Protein AF-A0A1Q9AW71-F1 (afdb_monomer_lite)

Secondary structure (DSSP, 8-state):
--EEEEEEEEEE----S-HHHHHHHHHHHHHHHTT-SSHHHHHHHHHHTTEEEEEEEEEETTPPPSSPPPSSS-----EEEEEEEEEEPPP--

Sequence (93 aa):
MIDDITAITQEIPYYGLTTLAGLAFALDQFAQKSGFHSFAEWAASHFLAGSSLSGYVKAVDELEPLETPAPGPMPATFGYEVCLLVTKQRDAF

Radius of gyration: 16.09 Å; chains: 1; bounding box: 34×22×55 Å

Foldseek 3Di:
DWDDKDKDKDKFKDQDDDPVVQQLVLLQVVVVVVVHRGNVRVQVVLVVVQKDKDWDKDWDQDDDPPDDDDDDDDRRTTIIITIMIIIHDDPPD

pLDDT: mean 76.0, std 16.84, range [41.78, 96.56]

Structure (mmCIF, N/CA/C/O backbone):
data_AF-A0A1Q9AW71-F1
#
_entry.id   AF-A0A1Q9AW71-F1
#
loop_
_atom_site.group_PDB
_atom_site.id
_atom_site.type_symbol
_atom_site.label_atom_id
_atom_site.label_alt_id
_atom_site.label_comp_id
_atom_site.label_asym_id
_atom_site.label_entity_id
_atom_site.label_seq_id
_atom_site.pdbx_PDB_ins_code
_atom_site.Cartn_x
_atom_site.Cartn_y
_atom_site.Cartn_z
_atom_site.occupancy
_atom_site.B_iso_or_equiv
_atom_site.auth_seq_id
_atom_site.auth_comp_id
_atom_site.auth_asym_id
_atom_site.auth_atom_id
_atom_site.pdbx_PDB_model_num
ATOM 1 N N . MET A 1 1 ? -8.020 -12.924 20.356 1.00 49.91 1 MET A N 1
ATOM 2 C CA . MET A 1 1 ? -8.961 -13.358 19.306 1.00 49.91 1 MET A CA 1
ATOM 3 C C . MET A 1 1 ? -8.613 -12.531 18.078 1.00 49.91 1 MET A C 1
ATOM 5 O O . MET A 1 1 ? -8.471 -11.327 18.236 1.00 49.91 1 MET A O 1
ATOM 9 N N . ILE A 1 2 ? -8.258 -13.162 16.956 1.00 49.50 2 ILE A N 1
ATOM 10 C CA . ILE A 1 2 ? -7.932 -12.456 15.706 1.00 49.50 2 ILE A CA 1
ATOM 11 C C . ILE A 1 2 ? -9.189 -12.525 14.851 1.00 49.50 2 ILE A C 1
ATOM 13 O O . ILE A 1 2 ? -9.683 -13.623 14.593 1.00 49.50 2 ILE A O 1
ATOM 17 N N . ASP A 1 3 ? -9.710 -11.364 14.473 1.00 62.09 3 ASP A N 1
ATOM 18 C CA . ASP A 1 3 ? -10.999 -11.219 13.819 1.00 62.09 3 ASP A CA 1
ATOM 19 C C . ASP A 1 3 ? -10.801 -10.588 12.441 1.00 62.09 3 ASP A C 1
ATOM 21 O O . ASP A 1 3 ? -10.368 -9.454 12.318 1.00 62.09 3 ASP A O 1
ATOM 25 N N . ASP A 1 4 ? -11.134 -11.344 11.401 1.00 62.97 4 ASP A N 1
ATOM 26 C CA . ASP A 1 4 ? -11.001 -10.975 9.988 1.00 62.97 4 ASP A CA 1
ATOM 27 C C . ASP A 1 4 ? -9.563 -10.677 9.515 1.00 62.97 4 ASP A C 1
ATOM 29 O O . ASP A 1 4 ? -8.961 -9.639 9.804 1.00 62.97 4 ASP A O 1
ATOM 33 N N . ILE A 1 5 ? -9.021 -11.616 8.734 1.00 72.44 5 ILE A N 1
ATOM 34 C CA . ILE A 1 5 ? -7.767 -11.451 7.995 1.00 72.44 5 ILE A CA 1
ATOM 35 C C . ILE A 1 5 ? -8.136 -11.336 6.524 1.00 72.44 5 ILE A C 1
ATOM 37 O O . ILE A 1 5 ? -8.605 -12.301 5.922 1.00 72.44 5 ILE A O 1
ATOM 41 N N . THR A 1 6 ? -7.892 -10.168 5.937 1.00 78.62 6 THR A N 1
ATOM 42 C CA . THR A 1 6 ? -8.035 -9.977 4.490 1.00 78.62 6 THR A CA 1
ATOM 43 C C . THR A 1 6 ? -6.652 -9.892 3.865 1.00 78.62 6 THR A C 1
ATOM 45 O O . THR A 1 6 ? -5.896 -8.969 4.165 1.00 78.62 6 THR A O 1
ATOM 48 N N . ALA A 1 7 ? -6.328 -10.860 3.005 1.00 81.50 7 ALA A N 1
ATOM 49 C CA . ALA A 1 7 ? -5.137 -10.829 2.165 1.00 81.50 7 ALA A CA 1
ATOM 50 C C . ALA A 1 7 ? -5.508 -10.278 0.785 1.00 81.50 7 ALA A C 1
ATOM 52 O O . ALA A 1 7 ? -6.397 -10.811 0.121 1.00 81.50 7 ALA A O 1
ATOM 53 N N . ILE A 1 8 ? -4.834 -9.210 0.364 1.00 82.38 8 ILE A N 1
ATOM 54 C CA . ILE A 1 8 ? -5.031 -8.594 -0.948 1.00 82.38 8 ILE A CA 1
ATOM 55 C C . ILE A 1 8 ? -3.711 -8.674 -1.700 1.00 82.38 8 ILE A C 1
ATOM 57 O O . ILE A 1 8 ? -2.727 -8.059 -1.285 1.00 82.38 8 ILE A O 1
ATOM 61 N N . THR A 1 9 ? -3.714 -9.418 -2.804 1.00 81.75 9 THR A N 1
ATOM 62 C CA . THR A 1 9 ? -2.551 -9.593 -3.676 1.00 81.75 9 THR A CA 1
ATOM 63 C C . THR A 1 9 ? -2.816 -8.956 -5.030 1.00 81.75 9 THR A C 1
ATOM 65 O O . THR A 1 9 ? -3.875 -9.180 -5.617 1.00 81.75 9 THR A O 1
ATOM 68 N N . GLN A 1 10 ? -1.875 -8.153 -5.525 1.00 76.38 10 GLN A N 1
ATOM 69 C CA . GLN A 1 10 ? -1.975 -7.527 -6.841 1.00 76.38 10 GLN A CA 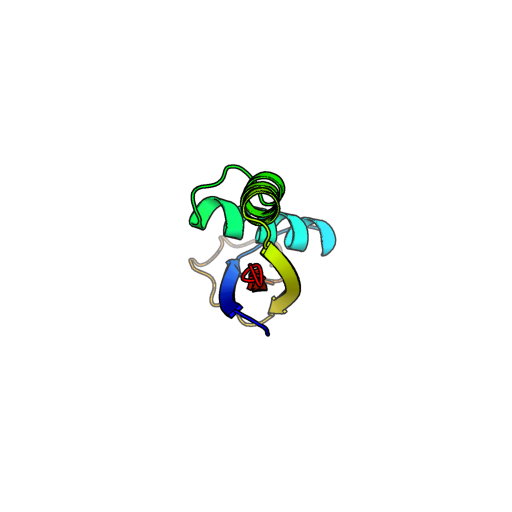1
ATOM 70 C C . GLN A 1 10 ? -0.631 -7.459 -7.552 1.00 76.38 10 GLN A C 1
ATOM 72 O O . GLN A 1 10 ? 0.391 -7.162 -6.938 1.00 76.38 10 GLN A O 1
ATOM 77 N N . GLU A 1 11 ? -0.678 -7.644 -8.866 1.00 78.31 11 GLU A N 1
ATOM 78 C CA . GLU A 1 11 ? 0.452 -7.465 -9.768 1.00 78.31 11 GLU A CA 1
ATOM 79 C C . GLU A 1 11 ? 0.406 -6.066 -10.397 1.00 78.31 11 GLU A C 1
ATOM 81 O O . GLU A 1 11 ? -0.625 -5.635 -10.933 1.00 78.31 11 GLU A O 1
ATOM 86 N N . ILE A 1 12 ? 1.517 -5.332 -10.303 1.00 73.56 12 ILE A N 1
ATOM 87 C CA . ILE A 1 12 ? 1.665 -3.974 -10.829 1.00 73.56 12 ILE A CA 1
ATOM 88 C C . ILE A 1 12 ? 2.822 -3.929 -11.837 1.00 73.56 12 ILE A C 1
ATOM 90 O O . ILE A 1 12 ? 3.973 -4.097 -11.432 1.00 73.56 12 ILE A O 1
ATOM 94 N N . PRO A 1 13 ? 2.565 -3.667 -13.13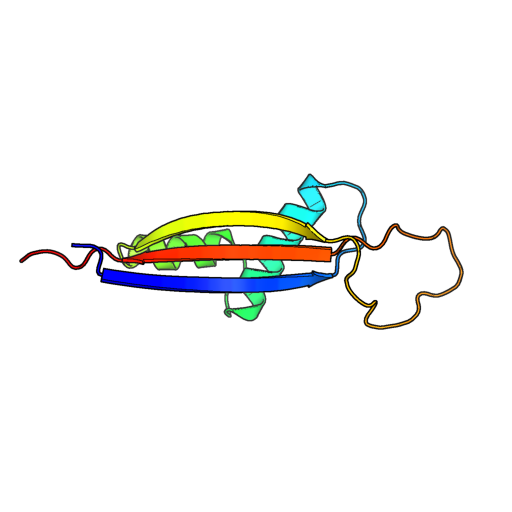1 1.00 70.56 13 PRO A N 1
ATOM 95 C CA . PRO A 1 13 ? 3.632 -3.489 -14.109 1.00 70.56 13 PRO A CA 1
ATOM 96 C C . PRO A 1 13 ? 4.359 -2.160 -13.865 1.00 70.56 13 PRO A C 1
ATOM 98 O O . PRO A 1 13 ? 3.717 -1.131 -13.651 1.00 70.56 13 PRO A O 1
ATOM 101 N N . TYR A 1 14 ? 5.692 -2.159 -13.915 1.00 67.75 14 TYR A N 1
ATOM 102 C CA . TYR A 1 14 ? 6.495 -0.948 -13.754 1.00 67.75 14 TYR A CA 1
ATOM 103 C C . TYR A 1 14 ? 7.697 -0.931 -14.699 1.00 67.75 14 TYR A C 1
ATOM 105 O O . TYR A 1 14 ? 8.355 -1.940 -14.936 1.00 67.75 14 TYR A O 1
ATOM 113 N N . TYR A 1 15 ? 7.996 0.262 -15.210 1.00 64.81 15 TYR A N 1
ATOM 114 C CA . TYR A 1 15 ? 9.143 0.542 -16.065 1.00 64.81 15 TYR A CA 1
ATOM 115 C C . TYR A 1 15 ? 9.870 1.750 -15.487 1.00 64.81 15 TYR A C 1
ATOM 117 O O . TYR A 1 15 ? 9.535 2.893 -15.802 1.00 64.81 15 TYR A O 1
ATOM 125 N N . GLY A 1 16 ? 10.842 1.538 -14.603 1.00 59.97 16 GLY A N 1
ATOM 126 C CA . GLY A 1 16 ? 11.528 2.681 -14.016 1.00 59.97 16 GLY A CA 1
ATOM 127 C C . GLY A 1 16 ? 12.877 2.399 -13.385 1.00 59.97 16 GLY A C 1
ATOM 128 O O . GLY A 1 16 ? 13.374 1.280 -13.356 1.00 59.97 16 GLY A O 1
ATOM 129 N N . LEU A 1 17 ? 13.494 3.493 -12.945 1.00 57.38 17 LEU A N 1
ATOM 130 C CA . LEU A 1 17 ? 14.949 3.626 -12.850 1.00 57.38 17 LEU A CA 1
ATOM 131 C C . LEU A 1 17 ? 15.564 3.001 -11.587 1.00 57.38 17 LEU A C 1
ATOM 133 O O . LEU A 1 17 ? 16.762 2.735 -11.574 1.00 57.38 17 LEU A O 1
ATOM 137 N N . THR A 1 18 ? 14.779 2.793 -10.520 1.00 73.00 18 THR A N 1
ATOM 138 C CA . THR A 1 18 ? 15.260 2.226 -9.247 1.00 73.00 18 THR A CA 1
ATOM 139 C C . THR A 1 18 ? 14.207 1.348 -8.569 1.00 73.00 18 THR A C 1
ATOM 141 O O . THR A 1 18 ? 13.004 1.581 -8.704 1.00 73.00 18 THR A O 1
ATOM 144 N N . THR A 1 19 ? 14.666 0.374 -7.774 1.00 74.88 19 THR A N 1
ATOM 145 C CA . THR A 1 19 ? 13.804 -0.545 -7.014 1.00 74.88 19 THR A CA 1
ATOM 146 C C . THR A 1 19 ? 12.871 0.194 -6.056 1.00 74.88 19 THR A C 1
ATOM 148 O O . THR A 1 19 ? 11.689 -0.115 -6.016 1.00 74.88 19 THR A O 1
ATOM 151 N N . LEU A 1 20 ? 13.361 1.199 -5.318 1.00 80.81 20 LEU A N 1
ATOM 152 C CA . LEU A 1 20 ? 12.533 1.954 -4.363 1.00 80.81 20 LEU A CA 1
ATOM 153 C C . LEU A 1 20 ? 11.415 2.742 -5.051 1.00 80.81 20 LEU A C 1
ATOM 155 O O . LEU A 1 20 ? 10.291 2.754 -4.556 1.00 80.81 20 LEU A O 1
ATOM 159 N N . ALA A 1 21 ? 11.708 3.366 -6.196 1.00 78.38 21 ALA A N 1
ATOM 160 C CA . ALA A 1 21 ? 10.694 4.081 -6.964 1.00 78.38 21 ALA A CA 1
ATOM 161 C C . ALA A 1 21 ? 9.605 3.125 -7.475 1.00 78.38 21 ALA A C 1
ATOM 163 O O . ALA A 1 21 ? 8.425 3.456 -7.404 1.00 78.38 21 ALA A O 1
ATOM 164 N N . GLY A 1 22 ? 9.986 1.922 -7.915 1.00 80.00 22 GLY A N 1
ATOM 165 C CA . GLY A 1 22 ? 9.027 0.906 -8.344 1.00 80.00 22 GLY A CA 1
ATOM 166 C C . GLY A 1 22 ? 8.176 0.344 -7.203 1.00 80.00 22 GLY A C 1
ATOM 167 O O . GLY A 1 22 ? 6.972 0.188 -7.372 1.00 80.00 22 GLY A O 1
ATOM 168 N N . LEU A 1 23 ? 8.758 0.137 -6.015 1.00 85.12 23 LEU A N 1
ATOM 169 C CA . LEU A 1 23 ? 8.004 -0.271 -4.823 1.00 85.12 23 LEU A CA 1
ATOM 170 C C . LEU A 1 23 ? 6.965 0.784 -4.415 1.00 85.12 23 LEU A C 1
ATOM 172 O O . LEU A 1 23 ? 5.809 0.445 -4.168 1.00 85.12 23 LEU A O 1
ATOM 176 N N . ALA A 1 24 ? 7.364 2.060 -4.363 1.00 87.00 24 ALA A N 1
ATOM 177 C CA . ALA A 1 24 ? 6.456 3.159 -4.034 1.00 87.00 24 ALA A CA 1
ATOM 178 C C . ALA A 1 24 ? 5.329 3.281 -5.071 1.00 87.00 24 ALA A C 1
ATOM 180 O O . ALA A 1 24 ? 4.157 3.346 -4.708 1.00 87.00 24 ALA A O 1
ATOM 181 N N . PHE A 1 25 ? 5.678 3.208 -6.358 1.00 86.25 25 PHE A N 1
ATOM 182 C CA . PHE A 1 25 ? 4.707 3.192 -7.446 1.00 86.25 25 PHE A CA 1
ATOM 183 C C . PHE A 1 25 ? 3.714 2.029 -7.317 1.00 86.25 25 PHE A C 1
ATOM 185 O O . PHE A 1 25 ? 2.510 2.237 -7.453 1.00 86.25 25 PHE A O 1
ATOM 192 N N . ALA A 1 26 ? 4.189 0.818 -7.013 1.00 88.38 26 ALA A N 1
ATOM 193 C CA . ALA A 1 26 ? 3.333 -0.353 -6.853 1.00 88.38 26 ALA A CA 1
ATOM 194 C C . ALA A 1 26 ? 2.307 -0.184 -5.723 1.00 88.38 26 ALA A C 1
ATOM 196 O O . ALA A 1 26 ? 1.132 -0.514 -5.896 1.00 88.38 26 ALA A O 1
ATOM 197 N N . LEU A 1 27 ? 2.727 0.384 -4.591 1.00 91.88 27 LEU A N 1
ATOM 198 C CA . LEU A 1 27 ? 1.840 0.684 -3.466 1.00 91.88 27 LEU A CA 1
ATOM 199 C C . LEU A 1 27 ? 0.784 1.741 -3.823 1.00 91.88 27 LEU A C 1
ATOM 201 O O . LEU A 1 27 ? -0.388 1.578 -3.477 1.00 91.88 27 LEU A O 1
ATOM 205 N N . ASP A 1 28 ? 1.162 2.793 -4.548 1.00 92.38 28 ASP A N 1
ATOM 206 C CA . ASP A 1 28 ? 0.208 3.824 -4.967 1.00 92.38 28 ASP A CA 1
ATOM 207 C C . ASP A 1 28 ? -0.781 3.306 -6.019 1.00 92.38 28 ASP A C 1
ATOM 209 O O . ASP A 1 28 ? -1.975 3.588 -5.928 1.00 92.38 28 ASP A O 1
ATOM 213 N N . GLN A 1 29 ? -0.337 2.482 -6.972 1.00 88.94 29 GLN A N 1
ATOM 214 C CA . GLN A 1 29 ? -1.238 1.835 -7.933 1.00 88.94 29 GLN A CA 1
ATOM 215 C C . GLN A 1 29 ? -2.215 0.869 -7.252 1.00 88.94 29 GLN A C 1
ATOM 217 O O . GLN A 1 29 ? -3.399 0.834 -7.598 1.00 88.94 29 GLN A O 1
ATOM 222 N N . PHE A 1 30 ? -1.748 0.112 -6.255 1.00 90.88 30 PHE A N 1
ATOM 223 C CA . PHE A 1 30 ? -2.607 -0.725 -5.419 1.00 90.88 30 PHE A CA 1
ATOM 224 C C . PHE A 1 30 ? -3.712 0.104 -4.735 1.00 90.88 30 PHE A C 1
ATOM 226 O O . PHE A 1 30 ? -4.887 -0.283 -4.735 1.00 90.88 30 PHE A O 1
ATOM 233 N N . ALA A 1 31 ? -3.353 1.264 -4.179 1.00 92.25 31 ALA A N 1
ATOM 234 C CA . ALA A 1 31 ? -4.291 2.144 -3.489 1.00 92.25 31 ALA A CA 1
ATOM 235 C C . ALA A 1 31 ? -5.307 2.783 -4.446 1.00 92.25 31 ALA A C 1
ATOM 237 O O . ALA A 1 31 ? -6.503 2.796 -4.151 1.00 92.25 31 ALA A O 1
ATOM 238 N N . GLN A 1 32 ? -4.854 3.216 -5.625 1.00 89.75 32 GLN A N 1
ATOM 239 C CA . GLN A 1 32 ? -5.708 3.781 -6.675 1.00 89.75 32 GLN A CA 1
ATOM 240 C C . GLN A 1 32 ? -6.754 2.786 -7.172 1.00 89.75 32 GLN A C 1
ATOM 242 O O . GLN A 1 32 ? -7.927 3.139 -7.291 1.00 89.75 32 GLN A O 1
ATOM 247 N N . LYS A 1 33 ? -6.382 1.515 -7.363 1.00 87.19 33 LYS A N 1
ATOM 248 C CA . LYS A 1 33 ? -7.339 0.443 -7.692 1.00 87.19 33 LYS A CA 1
ATOM 249 C C . LYS A 1 33 ? -8.363 0.189 -6.581 1.00 87.19 33 LYS A C 1
ATOM 251 O O . LYS A 1 33 ? -9.466 -0.268 -6.863 1.00 87.19 33 LYS A O 1
ATOM 256 N N . SER A 1 34 ? -8.014 0.512 -5.336 1.00 86.56 34 SER A N 1
ATOM 257 C CA . SER A 1 34 ? -8.913 0.442 -4.178 1.00 86.56 34 SER A CA 1
ATOM 258 C C . SER A 1 34 ? -9.754 1.715 -3.983 1.00 86.56 34 SER A C 1
ATOM 260 O O . SER A 1 34 ? -10.507 1.794 -3.016 1.00 86.56 34 SER A O 1
ATOM 262 N N . GLY A 1 35 ? -9.634 2.707 -4.875 1.00 92.06 35 GLY A N 1
ATOM 263 C CA . GLY A 1 35 ? -10.398 3.958 -4.841 1.00 92.06 35 GLY A CA 1
ATOM 264 C C . GLY A 1 35 ? -9.771 5.096 -4.028 1.00 92.06 35 GLY A C 1
ATOM 265 O O . GLY A 1 35 ? -10.457 6.080 -3.765 1.00 92.06 35 GLY A O 1
ATOM 266 N N . PHE A 1 36 ? -8.498 4.988 -3.638 1.00 94.69 36 PHE A N 1
ATOM 267 C CA . PHE A 1 36 ? -7.780 6.005 -2.857 1.00 94.69 36 PHE A CA 1
ATOM 268 C C . PHE A 1 36 ? -6.761 6.764 -3.712 1.00 94.69 36 PHE A C 1
ATOM 270 O O . PHE A 1 36 ? -6.227 6.235 -4.681 1.00 94.69 36 PHE A O 1
ATOM 277 N N . HIS A 1 37 ? -6.437 8.003 -3.349 1.00 92.81 37 HIS A N 1
ATOM 278 C CA . HIS A 1 37 ? -5.466 8.822 -4.074 1.00 92.81 37 HIS A CA 1
ATOM 279 C C . HIS A 1 37 ? -4.025 8.298 -3.941 1.00 92.81 37 HIS A C 1
ATOM 281 O O . HIS A 1 37 ? -3.240 8.401 -4.885 1.00 92.81 37 HIS A O 1
ATOM 287 N N . SER A 1 38 ? -3.677 7.739 -2.778 1.00 94.81 38 SER A N 1
ATOM 288 C CA . SER A 1 38 ? -2.329 7.249 -2.457 1.00 94.81 38 SER A CA 1
ATOM 289 C C . SER A 1 38 ? -2.358 6.097 -1.457 1.00 94.81 38 SER A C 1
ATOM 291 O O . SER A 1 38 ? -3.343 5.908 -0.734 1.00 94.81 38 SER A O 1
ATOM 293 N N . PHE A 1 39 ? -1.246 5.368 -1.348 1.00 94.75 39 PHE A N 1
ATOM 294 C CA . PHE A 1 39 ? -1.097 4.321 -0.338 1.00 94.75 39 PHE A CA 1
ATOM 295 C C . PHE A 1 39 ? -1.226 4.849 1.092 1.00 94.75 39 PHE A C 1
ATOM 297 O O . PHE A 1 39 ? -1.811 4.185 1.947 1.00 94.75 39 PHE A O 1
ATOM 304 N N . ALA A 1 40 ? -0.732 6.061 1.350 1.00 96.31 40 ALA A N 1
ATOM 305 C CA . ALA A 1 40 ? -0.846 6.697 2.657 1.00 96.31 40 ALA A CA 1
ATOM 306 C C . ALA A 1 40 ? -2.314 6.919 3.060 1.00 96.31 40 ALA A C 1
ATOM 308 O O . ALA A 1 40 ? -2.680 6.666 4.208 1.00 96.31 40 ALA A O 1
ATOM 309 N N . GLU A 1 41 ? -3.160 7.341 2.117 1.00 96.56 41 GLU A N 1
ATOM 310 C CA . GLU A 1 41 ? -4.594 7.531 2.354 1.00 96.56 41 GLU A CA 1
ATOM 311 C C . GLU A 1 41 ? -5.305 6.193 2.602 1.00 96.56 41 GLU A C 1
ATOM 313 O O . GLU A 1 41 ? -6.056 6.058 3.571 1.00 96.56 41 GLU A O 1
ATOM 318 N N . TRP A 1 42 ? -5.002 5.179 1.784 1.00 95.31 42 TRP A N 1
ATOM 319 C CA . TRP A 1 42 ? -5.522 3.825 1.977 1.00 95.31 42 TRP A CA 1
ATOM 320 C C . TRP A 1 42 ? -5.152 3.282 3.366 1.00 95.31 42 TRP A C 1
ATOM 322 O O . TRP A 1 42 ? -6.027 2.831 4.106 1.00 95.31 42 TRP A O 1
ATOM 332 N N . ALA A 1 43 ? -3.883 3.391 3.769 1.00 95.12 43 ALA A N 1
ATOM 333 C CA . ALA A 1 43 ? -3.407 2.906 5.062 1.00 95.12 43 ALA A CA 1
ATOM 334 C C . ALA A 1 43 ? -4.054 3.653 6.241 1.00 95.12 43 ALA A C 1
ATOM 336 O O . ALA A 1 43 ? -4.501 3.026 7.204 1.00 95.12 43 ALA A O 1
ATOM 337 N N . ALA A 1 44 ? -4.170 4.982 6.147 1.00 95.69 44 ALA A N 1
ATOM 338 C CA . ALA A 1 44 ? -4.820 5.800 7.166 1.00 95.69 44 ALA A CA 1
ATOM 339 C C . ALA A 1 44 ? -6.291 5.405 7.381 1.00 95.69 44 ALA A C 1
ATOM 341 O O . ALA A 1 44 ? -6.747 5.369 8.525 1.00 95.69 44 ALA A O 1
ATOM 342 N N . SER A 1 45 ? -7.020 5.052 6.314 1.00 94.38 45 SER A N 1
ATOM 343 C CA . SER A 1 45 ? -8.417 4.606 6.416 1.00 94.38 45 SER A CA 1
ATOM 344 C C . SER A 1 45 ? -8.574 3.320 7.242 1.00 94.38 45 SER A C 1
ATOM 346 O O . SER A 1 45 ? -9.491 3.214 8.057 1.00 94.38 45 SER A O 1
ATOM 348 N N . HIS A 1 46 ? -7.633 2.377 7.111 1.00 92.50 46 HIS A N 1
ATOM 349 C CA . HIS A 1 46 ? -7.619 1.131 7.885 1.00 92.50 46 HIS A CA 1
ATOM 350 C C . HIS A 1 46 ? -7.215 1.357 9.338 1.00 92.50 46 HIS A C 1
ATOM 352 O O . HIS A 1 46 ? -7.831 0.786 10.240 1.00 92.50 46 HIS A O 1
ATOM 358 N N . PHE A 1 47 ? -6.236 2.232 9.586 1.00 92.56 47 PHE A N 1
ATOM 359 C CA . PHE A 1 47 ? -5.852 2.605 10.949 1.00 92.56 47 PHE A CA 1
ATOM 360 C C . PHE A 1 47 ? -6.992 3.307 11.696 1.00 92.56 47 PHE A C 1
ATOM 362 O O . PHE A 1 47 ? -7.238 2.995 12.860 1.00 92.56 47 PHE A O 1
ATOM 369 N N . LEU A 1 48 ? -7.749 4.186 11.027 1.00 92.50 48 LEU A N 1
ATOM 370 C CA . LEU A 1 48 ? -8.955 4.799 11.599 1.00 92.50 48 LEU A CA 1
ATOM 371 C C . LEU A 1 48 ? -10.039 3.766 11.939 1.00 92.50 48 LEU A C 1
ATOM 373 O O . LEU A 1 48 ? -10.789 3.958 12.892 1.00 92.50 48 LEU A O 1
ATOM 377 N N . ALA A 1 49 ? -10.103 2.659 11.198 1.00 88.81 49 ALA A N 1
ATOM 378 C CA . ALA A 1 49 ? -11.017 1.549 11.456 1.00 88.81 49 ALA A CA 1
ATOM 379 C C . ALA A 1 49 ? -10.513 0.558 12.530 1.00 88.81 49 ALA A C 1
ATOM 381 O O . ALA A 1 49 ? -11.120 -0.504 12.703 1.00 88.81 49 ALA A O 1
ATOM 382 N N . GLY A 1 50 ? -9.406 0.868 13.219 1.00 89.00 50 GLY A N 1
ATOM 383 C CA . GLY A 1 50 ? -8.809 0.012 14.250 1.00 89.00 50 GLY A CA 1
ATOM 384 C C . GLY A 1 50 ? -8.109 -1.233 13.699 1.00 89.00 50 GLY A C 1
ATOM 385 O O . GLY A 1 50 ? -7.933 -2.214 14.419 1.00 89.00 50 GLY A O 1
ATOM 386 N N . SER A 1 51 ? -7.747 -1.228 12.414 1.00 90.06 51 SER A N 1
ATOM 387 C CA . SER A 1 51 ? -7.054 -2.351 11.778 1.00 90.06 51 SER A CA 1
ATOM 388 C C . SER A 1 51 ? -5.540 -2.161 11.823 1.00 90.06 51 SER A C 1
ATOM 390 O O . SER A 1 51 ? -5.040 -1.039 11.806 1.00 90.06 51 SER A O 1
ATOM 392 N N . SER A 1 52 ? -4.795 -3.262 11.848 1.00 90.56 52 SER A N 1
ATOM 393 C CA . SER A 1 52 ? -3.349 -3.283 11.642 1.00 90.56 52 SER A CA 1
ATOM 394 C C . SER A 1 52 ? -3.016 -3.780 10.236 1.00 90.56 52 SER A C 1
ATOM 396 O O . SER A 1 52 ? -3.776 -4.534 9.623 1.00 90.56 52 SER A O 1
ATOM 398 N N . LEU A 1 53 ? -1.875 -3.325 9.718 1.00 91.56 53 LEU A N 1
ATOM 399 C CA . LEU A 1 53 ? -1.408 -3.622 8.368 1.00 91.56 53 LEU A CA 1
ATOM 400 C C . LEU A 1 53 ? -0.051 -4.319 8.442 1.00 91.56 53 LEU A C 1
ATOM 402 O O . LEU A 1 53 ? 0.846 -3.876 9.158 1.00 91.56 53 LEU A O 1
ATOM 406 N N . SER A 1 54 ? 0.114 -5.391 7.677 1.00 91.75 54 SER A N 1
ATOM 407 C CA . SER A 1 54 ? 1.405 -6.043 7.440 1.00 91.75 54 SER A CA 1
ATOM 408 C C . SER A 1 54 ? 1.462 -6.537 6.000 1.00 91.75 54 SER A C 1
ATOM 410 O O . SER A 1 54 ? 0.426 -6.660 5.355 1.00 91.75 54 SER A O 1
ATOM 412 N N . GLY A 1 55 ? 2.648 -6.790 5.454 1.00 90.00 55 GLY A N 1
ATOM 413 C CA . GLY A 1 55 ? 2.737 -7.252 4.075 1.00 90.00 55 GLY A CA 1
ATOM 414 C C . GLY A 1 55 ? 4.130 -7.169 3.484 1.00 90.00 55 GLY A C 1
ATOM 415 O O . GLY A 1 55 ? 5.101 -6.856 4.174 1.00 90.00 55 GLY A O 1
ATOM 416 N N . TYR A 1 56 ? 4.204 -7.450 2.189 1.00 89.69 56 TYR A N 1
ATOM 417 C CA . TYR A 1 56 ? 5.420 -7.337 1.403 1.00 89.69 56 TYR A CA 1
ATOM 418 C C . TYR A 1 56 ? 5.122 -6.827 -0.003 1.00 89.69 56 TYR A C 1
ATOM 420 O O . TYR A 1 56 ? 4.015 -6.957 -0.525 1.00 89.69 56 TYR A O 1
ATOM 428 N N . VAL A 1 57 ? 6.160 -6.279 -0.624 1.00 88.31 57 VAL A N 1
ATOM 429 C CA . VAL A 1 57 ? 6.181 -5.968 -2.048 1.00 88.31 57 VAL A CA 1
ATOM 430 C C . VAL A 1 57 ? 7.438 -6.609 -2.613 1.00 88.31 57 VAL A C 1
ATOM 432 O O . VAL A 1 57 ? 8.538 -6.327 -2.134 1.00 88.31 57 VAL A O 1
ATOM 435 N N . LYS A 1 58 ? 7.285 -7.503 -3.589 1.00 84.69 58 LYS A N 1
ATOM 436 C CA . LYS A 1 58 ? 8.414 -8.182 -4.236 1.00 84.69 58 LYS A CA 1
ATOM 437 C C . LYS A 1 58 ? 8.400 -7.902 -5.732 1.00 84.69 58 LYS A C 1
ATOM 439 O O . LYS A 1 58 ? 7.330 -7.847 -6.332 1.00 84.69 58 LYS A O 1
ATOM 444 N N . ALA A 1 59 ? 9.580 -7.707 -6.312 1.00 79.44 59 ALA A N 1
ATOM 445 C CA . ALA A 1 59 ? 9.722 -7.657 -7.761 1.00 79.44 59 ALA A CA 1
ATOM 446 C C . ALA A 1 59 ? 9.445 -9.050 -8.343 1.00 79.44 59 ALA A C 1
ATOM 448 O O . ALA A 1 59 ? 9.796 -10.060 -7.728 1.00 79.44 59 ALA A O 1
ATOM 449 N N . VAL A 1 60 ? 8.798 -9.086 -9.501 1.00 76.94 60 VAL A N 1
ATOM 450 C CA . VAL A 1 60 ? 8.488 -10.304 -10.244 1.00 76.94 60 VAL A CA 1
ATOM 451 C C . VAL A 1 60 ? 8.994 -10.108 -11.667 1.00 76.94 60 VAL A C 1
ATOM 453 O O . VAL A 1 60 ? 8.594 -9.160 -12.349 1.00 76.94 60 VAL A O 1
ATOM 456 N N . ASP A 1 61 ? 9.894 -10.995 -12.084 1.00 62.00 61 ASP A N 1
ATOM 457 C CA . ASP A 1 61 ? 10.603 -10.910 -13.367 1.00 62.00 61 ASP A CA 1
ATOM 458 C C . ASP A 1 61 ? 9.726 -11.366 -14.556 1.00 62.00 61 ASP A C 1
ATOM 460 O O . ASP A 1 61 ? 10.061 -11.108 -15.708 1.00 62.00 61 ASP A O 1
ATOM 464 N N . GLU A 1 62 ? 8.587 -12.020 -14.287 1.00 56.31 62 GLU A N 1
ATOM 465 C CA . GLU A 1 62 ? 7.759 -12.735 -15.276 1.00 56.31 62 GLU A CA 1
ATOM 466 C C . GLU A 1 62 ? 6.330 -12.175 -15.412 1.00 56.31 62 GLU A C 1
ATOM 468 O O . GLU A 1 62 ? 5.370 -12.926 -15.571 1.00 56.31 62 GLU A O 1
ATOM 473 N N . LEU A 1 63 ? 6.147 -10.855 -15.341 1.00 55.06 63 LEU A N 1
ATOM 474 C CA . LEU A 1 63 ? 4.846 -10.263 -15.672 1.00 55.06 63 LEU A CA 1
ATOM 475 C C . LEU A 1 63 ? 4.743 -10.031 -17.179 1.00 55.06 63 LEU A C 1
ATOM 477 O O . LEU A 1 63 ? 5.548 -9.287 -17.744 1.00 55.06 63 LEU A O 1
ATOM 481 N N . GLU A 1 64 ? 3.765 -10.678 -17.829 1.00 50.56 64 GLU A N 1
ATOM 482 C CA . GLU A 1 64 ? 3.540 -10.512 -19.267 1.00 50.56 64 GLU A CA 1
ATOM 483 C C . GLU A 1 64 ? 3.330 -9.021 -19.595 1.00 50.56 64 GLU A C 1
ATOM 485 O O . GLU A 1 64 ? 2.476 -8.360 -18.989 1.00 50.56 64 GLU A O 1
ATOM 490 N N . PRO A 1 65 ? 4.108 -8.450 -20.532 1.00 50.25 65 PRO A N 1
ATOM 491 C CA . PRO A 1 65 ? 3.945 -7.061 -20.918 1.00 50.25 65 PRO A CA 1
ATOM 492 C C . PRO A 1 65 ? 2.583 -6.880 -21.587 1.00 50.25 65 PRO A C 1
ATOM 494 O O . PRO A 1 65 ? 2.261 -7.547 -22.566 1.00 50.25 65 PRO A O 1
ATOM 497 N N . LEU A 1 66 ? 1.799 -5.929 -21.078 1.00 52.31 66 LEU A N 1
ATOM 498 C CA . LEU A 1 66 ? 0.461 -5.633 -21.595 1.00 52.31 66 LEU A CA 1
ATOM 499 C C . LEU A 1 66 ? 0.462 -5.051 -23.019 1.00 52.31 66 LEU A C 1
ATOM 501 O O . LEU A 1 66 ? -0.599 -4.974 -23.617 1.00 52.31 66 LEU A O 1
ATOM 505 N N . GLU A 1 67 ? 1.619 -4.687 -23.581 1.00 52.97 67 GLU A N 1
ATOM 506 C CA . GLU A 1 67 ? 1.782 -4.288 -24.981 1.00 52.97 67 GLU A CA 1
ATOM 507 C C . GLU A 1 67 ? 3.274 -4.257 -25.351 1.00 52.97 67 GLU A C 1
ATOM 509 O O . GLU A 1 67 ? 4.122 -3.891 -24.535 1.00 52.97 67 GLU A O 1
ATOM 514 N N . THR A 1 68 ? 3.605 -4.646 -26.586 1.00 48.28 68 THR A N 1
ATOM 515 C CA . THR A 1 68 ? 4.986 -4.654 -27.100 1.00 48.28 68 THR A CA 1
ATOM 516 C C . THR A 1 68 ? 5.552 -3.226 -27.112 1.00 48.28 68 THR A C 1
ATOM 518 O O . THR A 1 68 ? 5.037 -2.392 -27.863 1.00 48.28 68 THR A O 1
ATOM 521 N N . PRO A 1 69 ? 6.605 -2.900 -26.339 1.00 49.41 69 PRO A N 1
ATOM 522 C CA . PRO A 1 69 ? 7.200 -1.573 -26.402 1.00 49.41 69 PRO A CA 1
ATOM 523 C C . PRO A 1 69 ? 7.901 -1.355 -27.753 1.00 49.41 69 PRO A C 1
ATOM 525 O O . PRO A 1 69 ? 8.468 -2.278 -28.342 1.00 49.41 69 PRO A O 1
ATOM 528 N N . ALA A 1 70 ? 7.862 -0.115 -28.250 1.00 49.88 70 ALA A N 1
ATOM 529 C CA . ALA A 1 70 ? 8.592 0.303 -29.446 1.00 49.88 70 ALA A CA 1
ATOM 530 C C . ALA A 1 70 ? 10.107 0.014 -29.306 1.00 49.88 70 ALA A C 1
ATOM 532 O O . ALA A 1 70 ? 10.633 0.064 -28.192 1.00 49.88 70 ALA A O 1
ATOM 533 N N . PRO A 1 71 ? 10.834 -0.268 -30.406 1.00 41.78 71 PRO A N 1
ATOM 534 C CA . PRO A 1 71 ? 12.250 -0.624 -30.336 1.00 41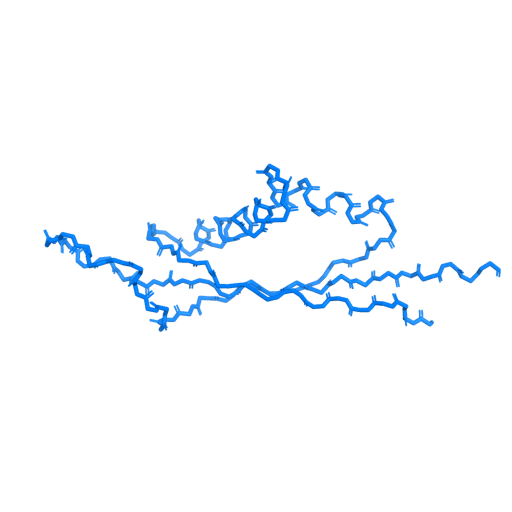.78 71 PRO A CA 1
ATOM 535 C C . PRO A 1 71 ? 13.086 0.513 -29.721 1.00 41.78 71 PRO A C 1
ATOM 537 O O . PRO A 1 71 ? 13.127 1.628 -30.239 1.00 41.78 71 PRO A O 1
ATOM 540 N N . GLY A 1 72 ? 13.760 0.210 -28.610 1.00 50.62 72 GLY A N 1
ATOM 541 C CA . GLY A 1 72 ? 14.580 1.113 -27.796 1.00 50.62 72 GLY A CA 1
ATOM 542 C C . GLY A 1 72 ? 15.405 0.314 -26.771 1.00 50.62 72 GLY A C 1
ATOM 543 O O . GLY A 1 72 ? 15.307 -0.915 -26.769 1.00 50.62 72 GLY A O 1
ATOM 544 N N . PRO A 1 73 ? 16.243 0.953 -25.924 1.00 43.28 73 PRO A N 1
ATOM 545 C CA . PRO A 1 73 ? 16.991 0.250 -24.879 1.00 43.28 73 PRO A CA 1
ATOM 546 C C . PRO A 1 73 ? 16.006 -0.559 -24.040 1.00 43.28 73 PRO A C 1
ATOM 548 O O . PRO A 1 73 ? 15.090 0.015 -23.463 1.00 43.28 73 PRO A O 1
ATOM 551 N N . MET A 1 74 ? 16.163 -1.883 -24.052 1.00 45.12 74 MET A N 1
ATOM 552 C CA . MET A 1 74 ? 15.214 -2.822 -23.463 1.00 45.12 74 MET A CA 1
ATOM 553 C C . MET A 1 74 ? 15.085 -2.500 -21.966 1.00 45.12 74 MET A C 1
ATOM 555 O O . MET A 1 74 ? 16.054 -2.707 -21.229 1.00 45.12 74 MET A O 1
ATOM 559 N N . PRO A 1 75 ? 13.959 -1.930 -21.499 1.00 49.66 75 PRO A N 1
ATOM 560 C CA . PRO A 1 75 ? 13.777 -1.741 -20.075 1.00 49.66 75 PRO A CA 1
ATOM 561 C C . PRO A 1 75 ? 13.608 -3.139 -19.491 1.00 49.66 75 PRO A C 1
ATOM 563 O O . PRO A 1 75 ? 12.799 -3.922 -19.986 1.00 49.66 75 PRO A O 1
ATOM 566 N N . ALA A 1 76 ? 14.405 -3.482 -18.484 1.00 51.38 76 ALA A N 1
ATOM 567 C CA . ALA A 1 76 ? 14.186 -4.717 -17.757 1.00 51.38 76 ALA A CA 1
ATOM 568 C C . ALA A 1 76 ? 12.775 -4.644 -17.148 1.00 51.38 76 ALA A C 1
ATOM 570 O O . ALA A 1 76 ? 12.486 -3.781 -16.318 1.00 51.38 76 ALA A O 1
ATOM 571 N N . THR A 1 77 ? 11.871 -5.463 -17.679 1.00 51.75 77 THR A N 1
ATOM 572 C CA . THR A 1 77 ? 10.475 -5.571 -17.265 1.00 51.75 77 THR A CA 1
ATOM 573 C C . THR A 1 77 ? 10.447 -6.222 -15.895 1.00 51.75 77 THR A C 1
ATOM 575 O O . THR A 1 77 ? 10.591 -7.434 -15.786 1.00 51.75 77 THR A O 1
ATOM 578 N N . PHE A 1 78 ? 10.283 -5.418 -14.851 1.00 60.97 78 PHE A N 1
ATOM 579 C CA . PHE A 1 78 ? 10.042 -5.912 -13.503 1.00 60.97 78 PHE A CA 1
ATOM 580 C C . PHE A 1 78 ? 8.704 -5.346 -13.057 1.00 60.97 78 PHE A C 1
ATOM 582 O O . PHE A 1 78 ? 8.566 -4.137 -12.872 1.00 60.97 78 PHE A O 1
ATOM 589 N N . GLY A 1 79 ? 7.697 -6.200 -12.916 1.00 73.31 79 GLY A N 1
ATOM 590 C CA . GLY A 1 79 ? 6.503 -5.794 -12.188 1.00 73.31 79 GLY A CA 1
ATOM 591 C C . GLY A 1 79 ? 6.641 -6.131 -10.706 1.00 73.31 79 GLY A C 1
ATOM 592 O O . GLY A 1 79 ? 7.675 -6.625 -10.255 1.00 73.31 79 GLY A O 1
ATOM 593 N N . TYR A 1 80 ? 5.607 -5.835 -9.929 1.00 82.38 80 TYR A N 1
ATOM 594 C CA . TYR A 1 80 ? 5.604 -6.033 -8.484 1.00 82.38 80 TYR A CA 1
ATOM 595 C C . TYR A 1 80 ? 4.379 -6.812 -8.042 1.00 82.38 80 TYR A C 1
ATOM 597 O O . TYR A 1 80 ? 3.267 -6.461 -8.418 1.00 82.38 80 TYR A O 1
ATOM 605 N N . GLU A 1 81 ? 4.578 -7.804 -7.182 1.00 86.06 81 GLU A N 1
ATOM 606 C CA . GLU A 1 81 ? 3.500 -8.402 -6.405 1.00 86.06 81 GLU A CA 1
ATOM 607 C C . GLU A 1 81 ? 3.425 -7.674 -5.062 1.00 86.06 81 GLU A C 1
ATOM 609 O O . GLU A 1 81 ? 4.368 -7.706 -4.263 1.00 86.06 81 GLU A O 1
ATOM 614 N N . VAL A 1 82 ? 2.303 -7.002 -4.830 1.00 88.31 82 VAL A N 1
ATOM 615 C CA . VAL A 1 82 ? 1.956 -6.348 -3.569 1.00 88.31 82 VAL A CA 1
ATOM 616 C C . VAL A 1 82 ? 1.023 -7.282 -2.817 1.00 88.31 82 VAL A C 1
ATOM 618 O O . VAL A 1 82 ? -0.069 -7.555 -3.307 1.00 88.31 82 VAL A O 1
ATOM 621 N N . CYS A 1 83 ? 1.431 -7.752 -1.639 1.00 89.44 83 CYS A N 1
ATOM 622 C CA . CYS A 1 83 ? 0.601 -8.565 -0.754 1.00 89.44 83 CYS A CA 1
ATOM 623 C C . CYS A 1 83 ? 0.442 -7.853 0.588 1.00 89.44 83 CYS A C 1
ATOM 625 O O . CYS A 1 83 ? 1.416 -7.679 1.325 1.00 89.44 83 CYS A O 1
ATOM 627 N N . LEU A 1 84 ? -0.785 -7.439 0.900 1.00 92.06 84 LEU A N 1
ATOM 628 C CA . LEU A 1 84 ? -1.119 -6.750 2.14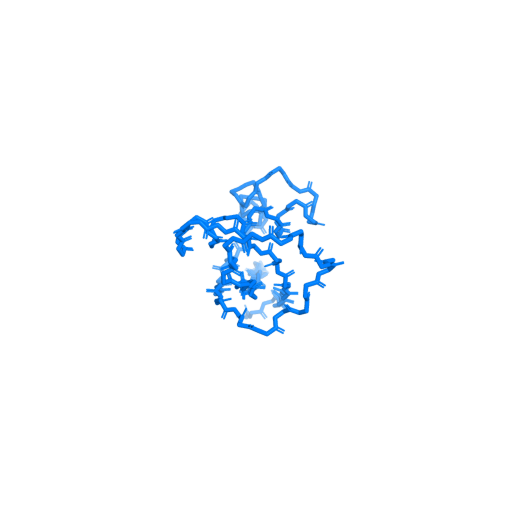3 1.00 92.06 84 LEU A CA 1
ATOM 629 C C . LEU A 1 84 ? -2.137 -7.556 2.937 1.00 92.06 84 LEU A C 1
ATOM 631 O O . LEU A 1 84 ? -3.164 -7.986 2.414 1.00 92.06 84 LEU A O 1
ATOM 635 N N . LEU A 1 85 ? -1.836 -7.728 4.217 1.00 90.31 85 LEU A N 1
ATOM 636 C CA . LEU A 1 85 ? -2.686 -8.342 5.213 1.00 90.31 85 LEU A CA 1
ATOM 637 C C . LEU A 1 85 ? -3.243 -7.244 6.110 1.00 90.31 85 LEU A C 1
ATOM 639 O O . LEU A 1 85 ? -2.498 -6.560 6.819 1.00 90.31 85 LEU A O 1
ATOM 643 N N . VAL A 1 86 ? -4.564 -7.118 6.091 1.00 90.44 86 VAL A N 1
ATOM 644 C CA . VAL A 1 86 ? -5.317 -6.274 7.014 1.00 90.44 86 VAL A CA 1
ATOM 645 C C . VAL A 1 86 ? -5.864 -7.170 8.113 1.00 90.44 86 VAL A C 1
ATOM 647 O O . VAL A 1 86 ? -6.549 -8.150 7.822 1.00 90.44 86 VAL A O 1
ATOM 650 N N . THR A 1 87 ? -5.541 -6.853 9.3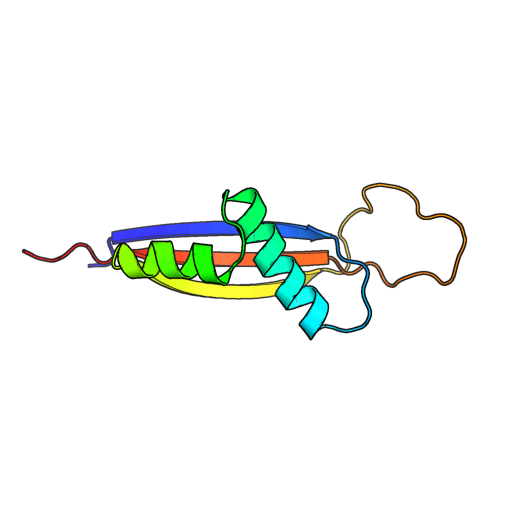64 1.00 88.75 87 THR A N 1
ATOM 651 C CA . THR A 1 87 ? -6.054 -7.572 10.535 1.00 88.75 87 THR A CA 1
ATOM 652 C C . THR A 1 87 ? -6.881 -6.627 11.384 1.00 88.75 87 THR A C 1
ATOM 654 O O . THR A 1 87 ? -6.376 -5.589 11.813 1.00 88.75 87 THR A O 1
ATOM 657 N N . LYS A 1 88 ? -8.132 -6.984 11.669 1.00 84.31 88 LYS A N 1
ATOM 658 C CA . LYS A 1 88 ? -8.970 -6.216 12.589 1.00 84.31 88 LYS A CA 1
ATOM 659 C C . LYS A 1 88 ? -8.911 -6.844 13.985 1.00 84.31 88 LYS A C 1
ATOM 661 O O . LYS A 1 88 ? -8.920 -8.061 14.151 1.00 84.31 88 LYS A O 1
ATOM 666 N N . GLN A 1 89 ? -8.824 -6.030 15.031 1.00 69.56 89 GLN A N 1
ATOM 667 C CA . GLN A 1 89 ? -9.180 -6.522 16.363 1.00 69.56 89 GLN A CA 1
ATOM 668 C C . GLN A 1 89 ? -10.684 -6.299 16.525 1.00 69.56 89 GLN A C 1
ATOM 670 O O . GLN A 1 89 ? -11.141 -5.163 16.405 1.00 69.56 89 GLN A O 1
ATOM 675 N N . ARG A 1 90 ? -11.485 -7.350 16.766 1.00 61.88 90 ARG A N 1
ATOM 676 C CA . ARG A 1 90 ? -12.781 -7.104 17.408 1.00 61.88 90 ARG A CA 1
ATOM 677 C C . ARG A 1 90 ? -12.472 -6.748 18.846 1.00 61.88 90 ARG A C 1
ATOM 679 O O . ARG A 1 90 ? -11.840 -7.531 19.556 1.00 61.88 90 ARG A O 1
ATOM 686 N N . ASP A 1 91 ? -12.914 -5.568 19.250 1.00 56.66 91 ASP A N 1
ATOM 687 C CA . ASP A 1 91 ? -12.964 -5.217 20.655 1.00 56.66 91 ASP A CA 1
ATOM 688 C C . ASP A 1 91 ? -13.731 -6.312 21.401 1.00 56.66 91 ASP A C 1
ATOM 690 O O . ASP A 1 91 ? -14.888 -6.617 21.095 1.00 56.66 91 ASP A O 1
ATOM 694 N N . ALA A 1 92 ? -13.056 -6.932 22.365 1.00 4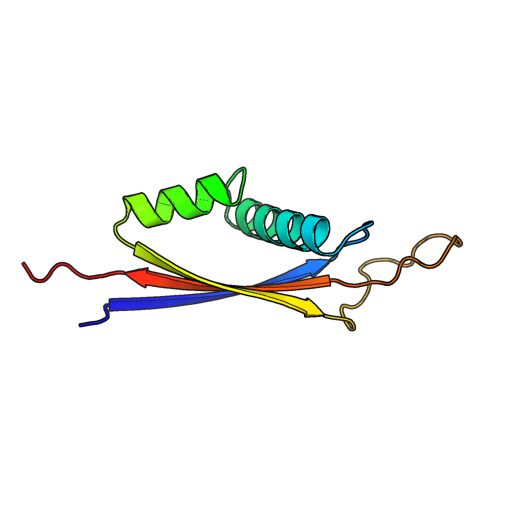8.69 92 ALA A N 1
ATOM 695 C CA . ALA A 1 92 ? -13.714 -7.674 23.420 1.00 48.69 92 ALA A CA 1
ATOM 696 C C . ALA A 1 92 ? -14.363 -6.635 24.346 1.00 48.69 92 ALA A C 1
ATOM 698 O O . ALA A 1 92 ? -13.736 -6.192 25.307 1.00 48.69 92 ALA A O 1
ATOM 699 N N . PHE A 1 93 ? -15.569 -6.188 23.991 1.00 49.50 93 PHE A N 1
ATOM 700 C CA . PHE A 1 93 ? -16.469 -5.518 24.929 1.00 49.50 93 PHE A CA 1
ATOM 701 C C . PHE A 1 93 ? -17.221 -6.565 25.751 1.00 49.50 93 PHE A C 1
ATOM 703 O O . PHE A 1 93 ? -17.742 -7.528 25.141 1.00 49.50 93 PHE A O 1
#

Organism: NCBI:txid464029